Protein AF-A0A2N5V0Q3-F1 (afdb_monomer)

pLDDT: mean 70.22, std 13.81, range [40.62, 89.81]

Solvent-accessible surface area (backbone atoms only — not comparable to full-atom values): 6068 Å² total; per-residue (Å²): 138,85,80,81,76,78,80,79,85,67,83,74,78,67,88,83,70,74,77,76,72,61,47,80,44,78,44,76,48,95,93,45,92,60,72,47,82,42,84,40,56,79,90,63,49,71,68,63,50,50,52,54,47,48,55,51,50,50,74,72,42,90,54,79,88,66,72,67,67,85,66,88,85,73,78,86,76,63,82,72,65,69,72,77,74,121

Radius of gyration: 21.44 Å; Cα contacts (8 Å, |Δi|>4): 50; chains: 1; bounding box: 45×58×50 Å

Structure (mmCIF, N/CA/C/O backbone):
data_AF-A0A2N5V0Q3-F1
#
_entry.id   AF-A0A2N5V0Q3-F1
#
loop_
_atom_site.group_PDB
_atom_site.id
_atom_site.type_symbol
_atom_site.label_atom_id
_atom_site.label_alt_id
_atom_site.label_comp_id
_atom_site.label_asym_id
_atom_site.label_entity_id
_atom_site.label_seq_id
_atom_site.pdbx_PDB_ins_code
_atom_site.Cartn_x
_atom_site.Cartn_y
_atom_site.Cartn_z
_atom_site.occupancy
_atom_site.B_iso_or_equiv
_atom_site.auth_seq_id
_atom_site.auth_comp_id
_atom_site.auth_asym_id
_atom_site.auth_atom_id
_atom_site.pdbx_PDB_model_num
ATOM 1 N N . MET A 1 1 ? -13.931 -49.157 31.894 1.00 40.84 1 MET A N 1
ATOM 2 C CA . MET A 1 1 ? -12.851 -48.157 31.775 1.00 40.84 1 MET A CA 1
ATOM 3 C C . MET A 1 1 ? -13.201 -47.254 30.601 1.00 40.84 1 MET A C 1
ATOM 5 O O . MET A 1 1 ? -13.143 -47.727 29.476 1.00 40.84 1 MET A O 1
ATOM 9 N N . ALA A 1 2 ? -13.691 -46.037 30.848 1.00 50.16 2 ALA A N 1
ATOM 10 C CA . ALA A 1 2 ? -14.065 -45.092 29.793 1.00 50.16 2 ALA A CA 1
ATOM 11 C C . ALA A 1 2 ? -12.938 -44.066 29.641 1.00 50.16 2 ALA A C 1
ATOM 13 O O . ALA A 1 2 ? -12.662 -43.310 30.567 1.00 50.16 2 ALA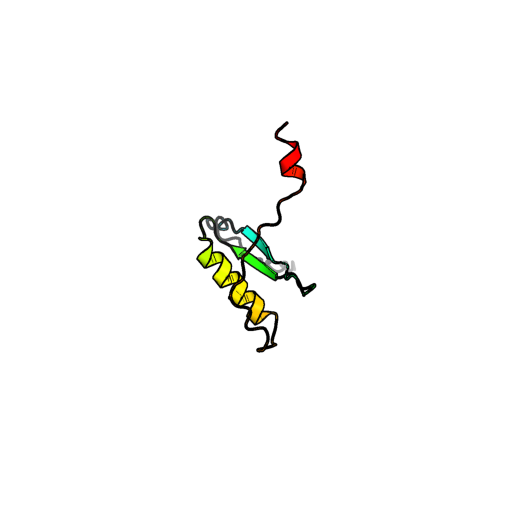 A O 1
ATOM 14 N N . THR A 1 3 ? -12.246 -44.103 28.507 1.00 57.16 3 THR A N 1
ATOM 15 C CA . THR A 1 3 ? -11.185 -43.153 28.168 1.00 57.16 3 THR A CA 1
ATOM 16 C C . THR A 1 3 ? -11.833 -41.821 27.804 1.00 57.16 3 THR A C 1
ATOM 18 O O . THR A 1 3 ? -12.577 -41.745 26.826 1.00 57.16 3 THR A O 1
ATOM 21 N N . GLU A 1 4 ? -11.588 -40.778 28.595 1.00 58.34 4 GLU A N 1
ATOM 22 C CA . GLU A 1 4 ? -12.038 -39.425 28.272 1.00 58.34 4 GLU A CA 1
ATOM 23 C C . GLU A 1 4 ? -11.314 -38.932 27.010 1.00 58.34 4 GLU A C 1
ATOM 25 O O . GLU A 1 4 ? -10.084 -38.914 26.932 1.00 58.34 4 GLU A O 1
ATOM 30 N N . LEU A 1 5 ? -12.093 -38.575 25.987 1.00 59.84 5 LEU A N 1
ATOM 31 C CA . LEU A 1 5 ? -11.597 -37.995 24.743 1.00 59.84 5 LEU A CA 1
ATOM 32 C C . LEU A 1 5 ? -10.962 -36.632 25.033 1.00 59.84 5 LEU A C 1
ATOM 34 O O . LEU A 1 5 ? -11.588 -35.757 25.632 1.00 59.84 5 LEU A O 1
ATOM 38 N N . ALA A 1 6 ? -9.716 -36.476 24.582 1.00 62.22 6 ALA A N 1
ATOM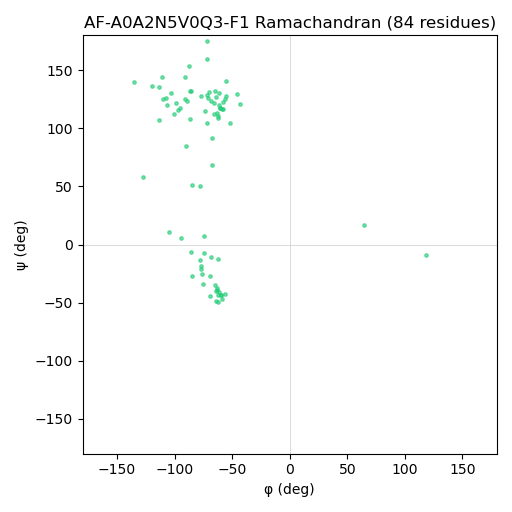 39 C CA . ALA A 1 6 ? -8.885 -35.294 24.755 1.00 62.22 6 ALA A CA 1
ATOM 40 C C . ALA A 1 6 ? -9.667 -33.996 24.506 1.00 62.22 6 ALA A C 1
ATOM 42 O O . ALA A 1 6 ? -10.199 -33.755 23.419 1.00 62.22 6 ALA A O 1
ATOM 43 N N . THR A 1 7 ? -9.717 -33.142 25.528 1.00 61.88 7 THR A N 1
ATOM 44 C CA . THR A 1 7 ? -10.347 -31.830 25.437 1.00 61.88 7 THR A CA 1
ATOM 45 C C . THR A 1 7 ? -9.628 -31.012 24.368 1.00 61.88 7 THR A C 1
ATOM 47 O O . THR A 1 7 ? -8.433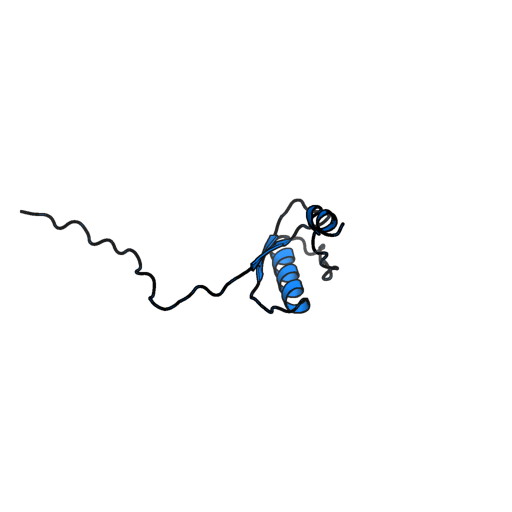 -30.736 24.473 1.00 61.88 7 THR A O 1
ATOM 50 N N . SER A 1 8 ? -10.352 -30.636 23.320 1.00 64.50 8 SER A N 1
ATOM 51 C CA . SER A 1 8 ? -9.821 -29.841 22.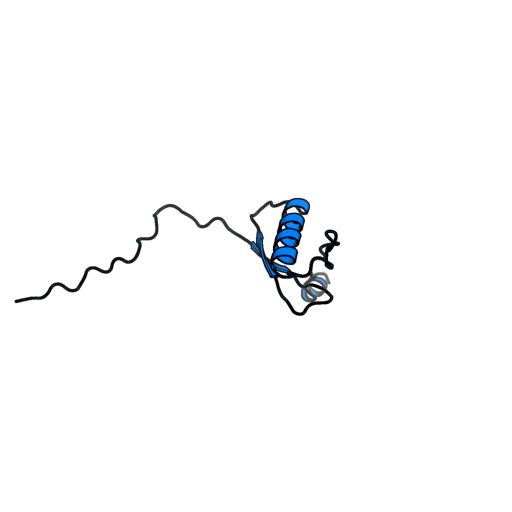221 1.00 64.50 8 SER A CA 1
ATOM 52 C C . SER A 1 8 ? -9.379 -28.461 22.724 1.00 64.50 8 SER A C 1
ATOM 54 O O . SER A 1 8 ? -10.206 -27.638 23.119 1.00 64.50 8 SER A O 1
ATOM 56 N N . HIS A 1 9 ? -8.073 -28.188 22.695 1.00 63.81 9 HIS A N 1
ATOM 57 C CA . HIS A 1 9 ? -7.493 -26.866 22.960 1.00 63.81 9 HIS A CA 1
ATOM 58 C C . HIS A 1 9 ? -7.647 -25.930 21.750 1.00 63.81 9 HIS A C 1
ATOM 60 O O . HIS A 1 9 ? -6.686 -25.310 21.296 1.00 63.81 9 HIS A O 1
ATOM 66 N N . LEU A 1 10 ? -8.858 -25.819 21.203 1.00 66.81 10 LEU A N 1
ATOM 67 C CA . LEU A 1 10 ? -9.160 -24.768 20.238 1.00 66.81 10 LEU A CA 1
ATOM 68 C C . LEU A 1 10 ? -9.130 -23.422 20.982 1.00 66.81 10 LEU A C 1
ATOM 70 O O . LEU A 1 10 ? -9.856 -23.263 21.972 1.00 66.81 10 LEU A O 1
ATOM 74 N N . PRO A 1 11 ? -8.303 -22.448 20.556 1.00 66.25 11 PRO A N 1
ATOM 75 C CA . PRO A 1 11 ? -8.279 -21.136 21.182 1.00 66.25 11 PRO A CA 1
ATOM 76 C C . PRO A 1 11 ? -9.676 -20.520 21.084 1.00 66.25 11 PRO A C 1
ATOM 78 O O . PRO A 1 11 ? -10.206 -20.288 19.997 1.00 66.25 11 PRO A O 1
ATOM 81 N N . LYS A 1 12 ? -10.297 -20.291 22.245 1.00 66.19 12 LYS A N 1
ATOM 82 C CA . LYS A 1 12 ? -11.615 -19.662 22.335 1.00 66.19 12 LYS A CA 1
ATOM 83 C C . LYS A 1 12 ? -11.511 -18.248 21.747 1.00 66.19 12 LYS A C 1
ATOM 85 O O . LYS A 1 12 ? -10.609 -17.510 22.151 1.00 66.19 12 LYS A O 1
ATOM 90 N N . PRO A 1 13 ? -12.409 -17.838 20.833 1.00 61.50 13 PRO A N 1
ATOM 91 C CA . PRO A 1 13 ? -12.439 -16.464 20.355 1.00 61.50 13 PRO A CA 1
ATOM 92 C C . PRO A 1 13 ? -12.601 -15.530 21.555 1.00 61.50 13 PRO A C 1
ATOM 94 O O . PRO A 1 13 ? -13.522 -15.697 22.359 1.00 61.50 13 PRO A O 1
ATOM 97 N N . VAL A 1 14 ? -11.694 -14.566 21.699 1.00 67.44 14 VAL A N 1
ATOM 98 C CA . VAL A 1 14 ? -11.765 -13.565 22.766 1.00 67.44 14 VAL A CA 1
ATOM 99 C C . VAL A 1 14 ? -13.058 -12.767 22.570 1.00 67.44 14 VAL A C 1
ATOM 101 O O . VAL A 1 14 ? -13.188 -12.004 21.611 1.00 67.44 14 VAL A O 1
ATOM 104 N N . LYS A 1 15 ? -14.043 -12.971 23.456 1.00 52.84 15 LYS A N 1
ATOM 105 C CA . LYS A 1 15 ? -15.293 -12.198 23.465 1.00 52.84 15 LYS A CA 1
ATOM 106 C C . LYS A 1 15 ? -14.944 -10.714 23.612 1.00 52.84 15 LYS A C 1
ATOM 108 O O . LYS A 1 15 ? -14.378 -10.319 24.624 1.00 52.84 15 LYS A O 1
ATOM 113 N N . GLY A 1 16 ? -15.281 -9.909 22.603 1.00 58.00 16 GLY A N 1
ATOM 114 C CA . GLY A 1 16 ? -15.165 -8.445 22.647 1.00 58.00 16 GLY A CA 1
ATOM 115 C C . GLY A 1 16 ? -14.217 -7.817 21.623 1.00 58.00 16 GLY A C 1
ATOM 116 O O . GLY A 1 16 ? -14.243 -6.603 21.449 1.00 58.00 16 GLY A O 1
ATOM 117 N N . ALA A 1 17 ? -13.423 -8.603 20.893 1.00 58.72 17 ALA A N 1
ATOM 118 C CA . ALA A 1 17 ? -12.606 -8.069 19.806 1.00 58.72 17 ALA A CA 1
ATOM 119 C C . ALA A 1 17 ? -13.386 -8.108 18.485 1.00 58.72 17 ALA A C 1
ATOM 121 O O . ALA A 1 17 ? -13.249 -9.041 17.698 1.00 58.72 17 ALA A O 1
ATOM 122 N N . SER A 1 18 ? -14.204 -7.089 18.213 1.00 63.59 18 SER A N 1
ATOM 123 C CA . SER A 1 18 ? -14.675 -6.853 16.845 1.00 63.59 18 SER A CA 1
ATOM 124 C C . SER A 1 18 ? -13.442 -6.587 15.967 1.00 63.59 18 SER A C 1
ATOM 126 O O . SER A 1 18 ? -12.713 -5.624 16.251 1.00 63.59 18 SER A O 1
ATOM 128 N N . PRO A 1 19 ? -13.143 -7.419 14.948 1.00 68.06 19 PRO A N 1
ATOM 129 C CA . PRO A 1 19 ? -11.978 -7.200 14.106 1.00 68.06 19 PRO A CA 1
ATOM 130 C C . PRO A 1 19 ? -12.104 -5.815 13.475 1.00 68.06 19 PRO A C 1
ATOM 132 O O . PRO A 1 19 ? -13.107 -5.502 12.835 1.00 68.06 19 PRO A O 1
ATOM 135 N N . LYS A 1 20 ? -11.103 -4.954 13.701 1.00 71.38 20 LYS A N 1
ATOM 136 C CA . LYS A 1 20 ? -11.092 -3.615 13.102 1.00 71.38 20 LYS A CA 1
ATOM 137 C C . LYS A 1 20 ? -11.217 -3.789 11.585 1.00 71.38 20 LYS A C 1
ATOM 139 O O . LYS A 1 20 ? -10.414 -4.542 11.029 1.00 71.38 20 LYS A O 1
ATOM 144 N N . PRO A 1 21 ? -12.171 -3.121 10.916 1.00 75.1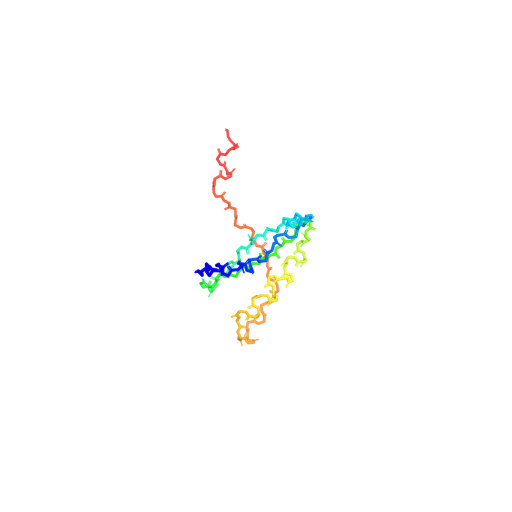2 21 PRO A N 1
ATOM 145 C CA . PRO A 1 21 ? -12.323 -3.257 9.477 1.00 75.12 21 PRO A CA 1
ATOM 146 C C . PRO A 1 21 ? -11.035 -2.777 8.803 1.00 75.12 21 PRO A C 1
ATOM 148 O O . PRO A 1 21 ? -10.589 -1.639 8.989 1.00 75.12 21 PRO A O 1
ATOM 151 N N . LEU A 1 22 ? -10.400 -3.688 8.069 1.00 83.31 22 LEU A N 1
ATOM 152 C CA . LEU A 1 22 ? -9.213 -3.424 7.269 1.00 83.31 22 LEU A CA 1
ATOM 153 C C . LEU A 1 22 ? -9.588 -3.581 5.801 1.00 83.31 22 LEU A C 1
ATOM 155 O O . LEU A 1 22 ? -10.220 -4.562 5.418 1.00 83.31 22 LEU A O 1
ATOM 159 N N . TYR A 1 23 ? -9.142 -2.640 4.982 1.00 86.19 23 TYR A N 1
ATOM 160 C CA . TYR A 1 23 ? -9.227 -2.746 3.535 1.00 86.19 23 TYR A CA 1
ATOM 161 C C . TYR A 1 23 ? -8.001 -3.496 3.028 1.00 86.19 23 TYR A C 1
ATOM 163 O O . TYR A 1 23 ? -6.871 -3.190 3.424 1.00 86.19 23 TYR A O 1
ATOM 171 N N . ARG A 1 24 ? -8.222 -4.479 2.157 1.00 88.44 24 ARG A N 1
ATOM 172 C CA . ARG A 1 24 ? -7.153 -5.150 1.421 1.00 88.44 24 ARG A CA 1
ATOM 173 C C . ARG A 1 24 ? -7.050 -4.501 0.047 1.00 88.44 24 ARG A C 1
ATOM 175 O O . ARG A 1 24 ? -8.002 -4.544 -0.723 1.00 88.44 24 ARG A O 1
ATOM 182 N N . ILE A 1 25 ? -5.915 -3.873 -0.222 1.00 88.19 25 ILE A N 1
ATOM 183 C CA . ILE A 1 25 ? -5.644 -3.132 -1.453 1.00 88.19 25 ILE A CA 1
ATOM 184 C C . ILE A 1 25 ? -4.603 -3.918 -2.240 1.00 88.19 25 ILE A C 1
ATOM 186 O O . ILE A 1 25 ? -3.538 -4.224 -1.702 1.00 88.19 25 ILE A O 1
ATOM 190 N N . LYS A 1 26 ? -4.923 -4.239 -3.495 1.00 89.38 26 LYS A N 1
ATOM 191 C CA . LYS A 1 26 ? -3.992 -4.852 -4.444 1.00 89.38 26 LYS A CA 1
ATOM 192 C C . LYS A 1 26 ? -3.289 -3.756 -5.227 1.00 89.38 26 LYS A C 1
ATOM 194 O O . LYS A 1 26 ? -3.951 -2.910 -5.824 1.00 89.38 26 LYS A O 1
ATOM 199 N N . VAL A 1 27 ? -1.965 -3.777 -5.218 1.00 85.19 27 VAL A N 1
ATOM 200 C CA . VAL A 1 27 ? -1.135 -2.854 -5.990 1.00 85.19 27 VAL A CA 1
ATOM 201 C C . VAL A 1 27 ? -0.520 -3.610 -7.149 1.00 85.19 27 VAL A C 1
ATOM 203 O O . VAL A 1 27 ? 0.123 -4.638 -6.949 1.00 85.19 27 VAL A O 1
ATOM 206 N N . TYR A 1 28 ? -0.733 -3.070 -8.341 1.00 84.50 28 TYR A N 1
ATOM 207 C CA . TYR A 1 28 ? -0.150 -3.544 -9.585 1.00 84.50 28 TYR A CA 1
ATOM 208 C C . TYR A 1 28 ? 0.981 -2.594 -9.956 1.00 84.50 28 TYR A C 1
ATOM 210 O O . TYR A 1 28 ? 0.787 -1.377 -9.936 1.00 84.50 28 TYR A O 1
ATOM 218 N N . GLN A 1 29 ? 2.149 -3.143 -10.260 1.00 78.56 29 GLN A N 1
ATOM 219 C CA . GLN A 1 29 ? 3.250 -2.372 -10.823 1.00 78.56 29 GLN A CA 1
ATOM 220 C C . GLN A 1 29 ? 3.155 -2.423 -12.348 1.00 78.56 29 GLN A C 1
ATOM 222 O O . GLN A 1 29 ? 2.741 -3.429 -12.909 1.00 78.56 29 GLN A O 1
ATOM 227 N N . GLU A 1 30 ? 3.512 -1.336 -13.023 1.00 74.94 30 GLU A N 1
ATOM 228 C CA . GLU A 1 30 ? 3.394 -1.241 -14.485 1.00 74.94 30 GLU A CA 1
ATOM 229 C C . GLU A 1 30 ? 4.297 -2.251 -15.210 1.00 74.94 30 GLU A C 1
ATOM 231 O O . GLU A 1 30 ? 3.866 -2.905 -16.153 1.00 74.94 30 GLU A O 1
ATOM 236 N N . ASN A 1 31 ? 5.520 -2.439 -14.708 1.00 76.19 31 ASN A N 1
ATOM 237 C CA . ASN A 1 31 ? 6.545 -3.281 -15.331 1.00 76.19 31 ASN A CA 1
ATOM 238 C C . ASN A 1 31 ? 6.751 -4.627 -14.618 1.00 76.19 31 ASN A C 1
ATOM 240 O O . ASN A 1 31 ? 7.735 -5.313 -14.883 1.00 76.19 31 ASN A O 1
ATOM 244 N N . SER A 1 32 ? 5.869 -5.001 -13.687 1.00 70.62 32 SER A N 1
ATOM 245 C CA . SER A 1 32 ? 5.950 -6.290 -12.995 1.00 70.62 32 SER A CA 1
ATOM 246 C C . SER A 1 32 ? 4.581 -6.957 -12.922 1.00 70.62 32 SER A C 1
ATOM 248 O O . SER A 1 32 ? 3.562 -6.314 -12.678 1.00 70.62 32 SER A O 1
ATOM 250 N N . MET A 1 33 ? 4.570 -8.277 -13.118 1.00 78.69 33 MET A N 1
ATOM 251 C CA . MET A 1 33 ? 3.383 -9.111 -12.923 1.00 78.69 33 MET A CA 1
ATOM 252 C C . MET A 1 33 ? 3.062 -9.337 -11.438 1.00 78.69 33 MET A C 1
ATOM 254 O O . MET A 1 33 ? 2.009 -9.894 -11.115 1.00 78.69 33 MET A O 1
ATOM 258 N N . ASP A 1 34 ? 3.943 -8.903 -10.537 1.00 79.81 34 ASP A N 1
ATOM 259 C CA . ASP A 1 34 ? 3.762 -9.064 -9.105 1.00 79.81 34 ASP A CA 1
ATOM 260 C C . ASP A 1 34 ? 2.632 -8.179 -8.587 1.00 79.81 34 ASP A C 1
ATOM 262 O O . ASP A 1 34 ? 2.567 -6.967 -8.819 1.00 79.81 34 ASP A O 1
ATOM 266 N N . VAL A 1 35 ? 1.746 -8.803 -7.814 1.00 82.44 35 VAL A N 1
ATOM 267 C CA . VAL A 1 35 ? 0.652 -8.118 -7.133 1.00 82.44 35 VAL A CA 1
ATOM 268 C C . VAL A 1 35 ? 0.972 -8.034 -5.653 1.00 82.44 35 VAL A C 1
ATOM 270 O O . VAL A 1 35 ? 1.096 -9.047 -4.965 1.00 82.44 35 VAL A O 1
ATOM 273 N N . ILE A 1 36 ? 1.054 -6.810 -5.140 1.00 85.31 36 ILE A N 1
ATOM 274 C CA . ILE A 1 36 ? 1.363 -6.567 -3.734 1.00 85.31 36 ILE A CA 1
ATOM 275 C C . ILE A 1 36 ? 0.073 -6.311 -2.965 1.00 85.31 36 ILE A C 1
ATOM 277 O O . ILE A 1 36 ? -0.668 -5.367 -3.241 1.00 85.31 36 ILE A O 1
ATOM 281 N N . ASP A 1 37 ? -0.171 -7.134 -1.948 1.00 88.44 37 ASP A N 1
ATOM 282 C CA . ASP A 1 37 ? -1.300 -6.978 -1.037 1.00 88.44 37 ASP A CA 1
ATOM 283 C C . ASP A 1 37 ? -0.952 -6.094 0.167 1.00 88.44 37 ASP A C 1
ATOM 285 O O . ASP A 1 37 ? -0.060 -6.399 0.971 1.00 88.44 37 ASP A O 1
ATOM 289 N N . ILE A 1 38 ? -1.734 -5.032 0.361 1.00 89.38 38 ILE A N 1
ATOM 290 C CA . ILE A 1 38 ? -1.567 -4.076 1.457 1.00 89.38 38 ILE A CA 1
ATOM 291 C C . ILE A 1 38 ? -2.820 -4.048 2.324 1.00 89.38 38 ILE A C 1
ATOM 293 O O . ILE A 1 38 ? -3.946 -4.000 1.836 1.00 89.38 38 ILE A O 1
ATOM 297 N N . LYS A 1 39 ? -2.618 -4.035 3.645 1.00 89.81 39 LYS A N 1
ATOM 298 C CA . LYS A 1 39 ? -3.688 -3.821 4.627 1.00 89.81 39 LYS A CA 1
ATOM 299 C C . LYS A 1 39 ? -3.746 -2.344 5.018 1.00 89.81 39 LYS A C 1
ATOM 301 O O . LYS A 1 39 ? -2.797 -1.821 5.619 1.00 89.81 39 LYS A O 1
ATOM 306 N N . ALA A 1 40 ? -4.865 -1.686 4.738 1.00 88.00 40 ALA A N 1
ATOM 307 C CA . ALA A 1 40 ? -5.136 -0.301 5.109 1.00 88.00 40 ALA A CA 1
ATOM 308 C C . ALA A 1 40 ? -6.231 -0.218 6.176 1.00 88.00 40 ALA A C 1
ATOM 310 O O . ALA A 1 40 ? -7.169 -1.010 6.200 1.00 88.00 40 ALA A O 1
ATOM 311 N N . LYS A 1 41 ? -6.092 0.746 7.087 1.00 88.75 41 LYS A N 1
ATOM 312 C CA . LYS A 1 41 ? -7.130 1.056 8.076 1.00 88.75 41 LYS A CA 1
ATOM 313 C C . LYS A 1 41 ? -8.104 2.064 7.473 1.00 88.75 41 LYS A C 1
ATOM 315 O O . LYS A 1 41 ? -7.714 2.866 6.626 1.00 88.75 41 LYS A O 1
ATOM 320 N N . HIS A 1 42 ? -9.344 2.054 7.949 1.00 81.56 42 HIS A N 1
ATOM 321 C CA . HIS A 1 42 ? -10.288 3.129 7.660 1.00 81.56 42 HIS A CA 1
ATOM 322 C C . HIS A 1 42 ? -9.702 4.495 8.084 1.00 81.56 42 HIS A C 1
ATOM 324 O O . HIS A 1 42 ? -9.032 4.574 9.115 1.00 81.56 42 HIS A O 1
ATOM 330 N N . ARG A 1 43 ? -9.927 5.544 7.274 1.00 83.81 43 ARG A N 1
ATOM 331 C CA . ARG A 1 43 ? -9.371 6.915 7.415 1.00 83.81 43 ARG A CA 1
ATOM 332 C C . ARG A 1 43 ? -7.849 7.070 7.276 1.00 83.81 43 ARG A C 1
ATOM 334 O O . ARG A 1 43 ? -7.300 8.093 7.674 1.00 83.81 43 ARG A O 1
ATOM 341 N N . MET A 1 44 ? -7.153 6.089 6.709 1.00 86.12 44 MET A N 1
ATOM 342 C CA . MET A 1 44 ? -5.741 6.256 6.354 1.00 86.12 44 MET A CA 1
ATOM 343 C C . MET A 1 44 ? -5.588 7.326 5.262 1.00 86.12 44 MET A C 1
ATOM 345 O O . MET A 1 44 ? -6.311 7.296 4.267 1.00 86.12 44 MET A O 1
ATOM 349 N N . SER A 1 45 ? -4.660 8.270 5.444 1.00 88.44 45 SER A N 1
ATOM 350 C CA . SER A 1 45 ? -4.418 9.318 4.447 1.00 88.44 45 SER A CA 1
ATOM 351 C C . SER A 1 45 ? -3.717 8.754 3.210 1.00 88.44 45 SER A C 1
ATOM 353 O O . SER A 1 45 ? -3.055 7.714 3.264 1.00 88.44 45 SER A O 1
ATOM 355 N N . ARG A 1 46 ? -3.807 9.471 2.084 1.00 84.31 46 ARG A N 1
ATOM 356 C CA . ARG A 1 46 ? -3.118 9.080 0.845 1.00 84.31 46 ARG A CA 1
ATOM 357 C C . ARG A 1 46 ? -1.608 8.921 1.052 1.00 84.31 46 ARG A C 1
ATOM 359 O O . ARG A 1 46 ? -1.040 7.948 0.573 1.00 84.31 46 ARG A O 1
ATOM 366 N N . ALA A 1 47 ? -0.974 9.834 1.791 1.00 86.81 47 ALA A N 1
ATOM 367 C CA . ALA A 1 47 ? 0.456 9.761 2.097 1.00 86.81 47 ALA A CA 1
ATOM 368 C C . ALA A 1 47 ? 0.808 8.507 2.915 1.00 86.81 47 ALA A C 1
ATOM 370 O O . ALA A 1 47 ? 1.750 7.800 2.576 1.00 86.81 47 ALA A O 1
ATOM 371 N N . GLN A 1 48 ? 0.004 8.177 3.932 1.00 88.62 48 GLN A N 1
ATOM 372 C CA . GLN A 1 48 ? 0.194 6.962 4.735 1.00 88.62 48 GLN A CA 1
ATOM 373 C C . GLN A 1 48 ? 0.002 5.681 3.916 1.00 88.62 48 GLN A C 1
ATOM 375 O O . GLN A 1 48 ? 0.662 4.673 4.164 1.00 88.62 48 GLN A O 1
ATOM 380 N N . LEU A 1 49 ? -0.923 5.699 2.954 1.00 88.00 49 LEU A N 1
ATOM 381 C CA . LEU A 1 49 ? -1.127 4.570 2.058 1.00 88.00 49 LEU A CA 1
ATOM 382 C C . LEU A 1 49 ? 0.060 4.401 1.101 1.00 88.00 49 LEU A C 1
ATOM 384 O O . LEU A 1 49 ? 0.539 3.284 0.939 1.00 88.00 49 LEU A O 1
ATOM 388 N N . LEU A 1 50 ? 0.555 5.496 0.516 1.00 85.81 50 LEU A N 1
ATOM 389 C CA . LEU A 1 50 ? 1.729 5.493 -0.361 1.00 85.81 50 LEU A CA 1
ATOM 390 C C . LEU A 1 50 ? 2.983 4.988 0.348 1.00 85.81 50 LEU A C 1
ATOM 392 O O . LEU A 1 50 ? 3.703 4.173 -0.216 1.00 85.81 50 LEU A O 1
ATOM 396 N N . ASP A 1 51 ? 3.209 5.421 1.585 1.00 87.19 51 ASP A N 1
ATOM 397 C CA . ASP A 1 51 ? 4.346 4.974 2.390 1.00 87.19 51 ASP A CA 1
ATOM 398 C C . ASP A 1 51 ? 4.319 3.449 2.596 1.00 87.19 51 ASP A C 1
ATOM 400 O O . ASP A 1 51 ? 5.296 2.742 2.351 1.00 87.19 51 ASP A O 1
ATOM 404 N N . LYS A 1 52 ? 3.139 2.892 2.899 1.00 87.81 52 LYS A N 1
ATOM 405 C CA . LYS A 1 52 ? 2.958 1.436 2.982 1.00 87.81 52 LYS A CA 1
ATOM 406 C C . LYS A 1 52 ? 3.203 0.714 1.664 1.00 87.81 52 LYS A C 1
ATOM 408 O O . LYS A 1 52 ? 3.736 -0.395 1.682 1.00 87.81 52 LYS A O 1
ATOM 413 N N . VAL A 1 53 ? 2.769 1.297 0.548 1.00 85.12 53 VAL A N 1
ATOM 414 C CA . VAL A 1 53 ? 3.016 0.744 -0.789 1.00 85.12 53 VAL A CA 1
ATOM 415 C C . VAL A 1 53 ? 4.512 0.701 -1.045 1.00 85.12 53 VAL A C 1
ATOM 417 O O . VAL A 1 53 ? 5.030 -0.355 -1.382 1.00 85.12 53 VAL A O 1
ATOM 420 N N . PHE A 1 54 ? 5.207 1.805 -0.794 1.00 83.31 54 PHE A N 1
ATOM 421 C CA . PHE A 1 54 ? 6.643 1.932 -0.996 1.00 83.31 54 PHE A CA 1
ATOM 422 C C . PHE A 1 54 ? 7.445 0.916 -0.173 1.00 83.31 54 PHE A C 1
ATOM 424 O O . PHE A 1 54 ? 8.298 0.218 -0.718 1.00 83.31 54 PHE A O 1
ATOM 431 N N . VAL A 1 55 ? 7.127 0.757 1.116 1.00 85.00 55 VAL A N 1
ATOM 432 C CA . VAL A 1 55 ? 7.774 -0.249 1.977 1.00 85.00 55 VAL A CA 1
ATOM 433 C C . VAL A 1 55 ? 7.536 -1.667 1.454 1.00 85.00 55 VAL A C 1
ATOM 435 O O . VAL A 1 55 ? 8.446 -2.492 1.460 1.00 85.00 55 VAL A O 1
ATOM 438 N N . ARG A 1 56 ? 6.320 -1.978 0.991 1.00 82.75 56 ARG A N 1
ATOM 439 C CA . ARG A 1 56 ? 5.995 -3.321 0.490 1.00 82.75 56 ARG A CA 1
ATOM 440 C C . ARG A 1 56 ? 6.571 -3.612 -0.891 1.00 82.75 56 ARG A C 1
ATOM 442 O O . ARG A 1 56 ? 6.938 -4.754 -1.127 1.00 82.75 56 ARG A O 1
ATOM 449 N N . VAL A 1 57 ? 6.668 -2.610 -1.760 1.00 78.44 57 VAL A N 1
ATOM 450 C CA . VAL A 1 57 ? 7.327 -2.714 -3.069 1.00 78.44 57 VAL A CA 1
ATOM 451 C C . VAL A 1 57 ? 8.816 -2.988 -2.890 1.00 78.44 57 VAL A C 1
ATOM 453 O O . VAL A 1 57 ? 9.309 -3.958 -3.451 1.00 78.44 57 VAL A O 1
ATOM 456 N N . GLN A 1 58 ? 9.502 -2.230 -2.030 1.00 76.38 58 GLN A N 1
ATOM 457 C CA . GLN A 1 58 ? 10.914 -2.490 -1.719 1.00 76.38 58 GLN A CA 1
ATOM 458 C C . GLN A 1 58 ? 11.136 -3.845 -1.041 1.00 76.38 58 GLN A C 1
ATOM 460 O O . GLN A 1 58 ? 12.118 -4.517 -1.314 1.00 76.38 58 GLN A O 1
ATOM 465 N N . ALA A 1 59 ? 10.230 -4.278 -0.161 1.00 76.06 59 ALA A N 1
ATOM 466 C CA . ALA A 1 59 ? 10.350 -5.596 0.461 1.00 76.06 59 ALA A CA 1
ATOM 467 C C . ALA A 1 59 ? 10.111 -6.753 -0.527 1.00 76.06 59 ALA A C 1
ATOM 469 O O . ALA A 1 59 ? 10.607 -7.853 -0.299 1.00 76.06 59 ALA A O 1
ATOM 470 N N . ALA A 1 60 ? 9.323 -6.528 -1.584 1.00 72.69 60 ALA A N 1
ATOM 471 C CA . ALA A 1 60 ? 9.019 -7.532 -2.602 1.00 72.69 60 ALA A CA 1
ATOM 472 C C . ALA A 1 60 ? 10.083 -7.602 -3.710 1.00 72.69 60 ALA A C 1
ATOM 474 O O . ALA A 1 60 ? 10.264 -8.664 -4.296 1.00 72.69 60 ALA A O 1
ATOM 475 N N . ALA A 1 61 ? 10.795 -6.504 -3.979 1.00 6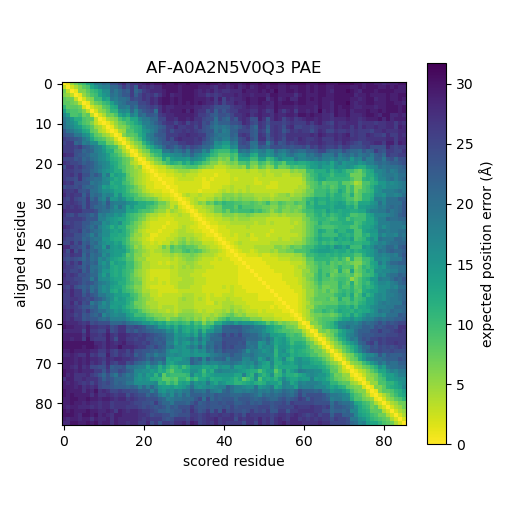3.62 61 ALA A N 1
ATOM 476 C CA . ALA A 1 61 ? 11.853 -6.440 -4.979 1.00 63.62 61 ALA A CA 1
ATOM 477 C C . ALA A 1 61 ? 13.218 -6.205 -4.299 1.00 63.62 61 ALA A C 1
ATOM 479 O O . ALA A 1 61 ? 13.487 -5.090 -3.860 1.00 63.62 61 ALA A O 1
ATOM 480 N N . PRO A 1 62 ? 14.112 -7.210 -4.228 1.00 56.62 62 PRO A N 1
ATOM 481 C CA . PRO A 1 62 ? 15.445 -7.062 -3.637 1.00 56.62 62 PRO A CA 1
ATOM 482 C C . PRO A 1 62 ? 16.426 -6.285 -4.531 1.00 56.62 62 PRO A C 1
ATOM 484 O O . PRO A 1 62 ? 17.613 -6.244 -4.222 1.00 56.62 62 PRO A O 1
ATOM 487 N N . ASP A 1 63 ? 15.961 -5.701 -5.639 1.00 56.31 63 ASP A N 1
ATOM 488 C CA . ASP A 1 63 ? 16.800 -4.951 -6.567 1.00 56.31 63 ASP A CA 1
ATOM 489 C C . ASP A 1 63 ? 16.918 -3.476 -6.122 1.00 56.31 63 ASP A C 1
ATOM 491 O O . ASP A 1 63 ? 15.955 -2.711 -6.246 1.00 56.31 63 ASP A O 1
ATOM 495 N N . PRO A 1 64 ? 18.085 -3.038 -5.608 1.00 54.47 64 PRO A N 1
ATOM 496 C CA . PRO A 1 64 ? 18.295 -1.672 -5.131 1.00 54.47 64 PRO A CA 1
ATOM 497 C C . PRO A 1 64 ? 18.294 -0.627 -6.258 1.00 54.47 64 PRO A C 1
ATOM 499 O O . PRO A 1 64 ? 18.255 0.571 -5.972 1.00 54.47 64 PRO A O 1
ATOM 502 N N . SER A 1 65 ? 18.323 -1.046 -7.531 1.00 52.03 65 SER A N 1
ATOM 503 C CA . SER A 1 65 ? 18.202 -0.143 -8.684 1.00 52.03 65 SER A CA 1
ATOM 504 C C . SER A 1 65 ? 16.757 0.314 -8.935 1.00 52.03 65 SER A C 1
ATOM 506 O O . SER A 1 65 ? 16.533 1.380 -9.513 1.00 52.03 65 SER A O 1
ATOM 508 N N . LEU A 1 66 ? 15.771 -0.403 -8.382 1.00 52.84 66 LEU A N 1
ATOM 509 C CA . LEU A 1 66 ? 14.373 0.014 -8.289 1.00 52.84 66 LEU A CA 1
ATOM 510 C C . LEU A 1 66 ? 14.146 0.884 -7.049 1.00 52.84 66 LEU A C 1
ATOM 512 O O . LEU A 1 66 ? 13.204 0.665 -6.283 1.00 52.84 66 LEU A O 1
ATOM 516 N N . TYR A 1 67 ? 14.972 1.920 -6.866 1.00 49.28 67 TYR A N 1
ATOM 517 C CA . TYR A 1 67 ? 14.647 3.040 -5.980 1.00 49.28 67 TYR A CA 1
ATOM 518 C C . TYR A 1 67 ? 13.469 3.814 -6.599 1.00 49.28 67 TYR A C 1
ATOM 520 O O . TYR A 1 67 ? 13.595 4.921 -7.126 1.00 49.28 67 TYR A O 1
ATOM 528 N N . LEU A 1 68 ? 12.305 3.165 -6.607 1.00 55.72 68 LEU A N 1
ATOM 529 C CA . LEU A 1 68 ? 11.046 3.642 -7.140 1.00 55.72 68 LEU A CA 1
ATOM 530 C C . LEU A 1 68 ? 10.614 4.790 -6.244 1.00 55.72 68 LEU A C 1
ATOM 532 O O . LEU A 1 68 ? 9.961 4.585 -5.222 1.00 55.72 68 LEU A O 1
ATOM 536 N N . LYS A 1 69 ? 11.000 6.018 -6.611 1.00 53.84 69 LYS A N 1
ATOM 537 C CA . LYS A 1 69 ? 10.421 7.220 -6.007 1.00 53.84 69 LYS A CA 1
ATOM 538 C C . LYS A 1 69 ? 8.905 7.020 -5.972 1.00 53.84 69 LYS A C 1
ATOM 540 O O . LYS A 1 69 ? 8.364 6.640 -7.011 1.00 53.84 69 LYS A O 1
ATOM 545 N N . PRO A 1 70 ? 8.231 7.228 -4.824 1.00 54.75 70 PRO A N 1
ATOM 546 C CA . PRO A 1 70 ? 6.813 6.927 -4.686 1.00 54.75 70 PRO A CA 1
ATOM 547 C C . PRO A 1 70 ? 6.032 7.599 -5.816 1.00 54.75 70 PRO A C 1
ATOM 549 O O . PRO A 1 70 ? 5.870 8.819 -5.854 1.00 54.75 70 PRO A O 1
ATOM 552 N N . GLY A 1 71 ? 5.629 6.780 -6.787 1.00 61.28 71 GLY A N 1
ATOM 553 C CA . GLY A 1 71 ? 4.939 7.225 -7.982 1.00 61.28 71 GLY A CA 1
ATOM 554 C C . GLY A 1 71 ? 3.513 7.655 -7.662 1.00 61.28 71 GLY A C 1
ATOM 555 O O . GLY A 1 71 ? 3.007 7.518 -6.543 1.00 61.28 71 GLY A O 1
ATOM 556 N N . LYS A 1 72 ? 2.821 8.178 -8.672 1.00 64.44 72 LYS A N 1
ATOM 557 C CA . LYS A 1 72 ? 1.393 8.468 -8.558 1.00 64.44 72 LYS A CA 1
ATOM 558 C C . LYS A 1 72 ? 0.641 7.141 -8.400 1.00 64.44 72 LYS A C 1
ATOM 560 O O . LYS A 1 72 ? 0.575 6.359 -9.337 1.00 64.44 72 LYS A O 1
ATOM 565 N N . LEU A 1 73 ? 0.053 6.896 -7.228 1.00 61.72 73 LEU A N 1
ATOM 566 C CA . LEU A 1 73 ? -0.920 5.814 -7.066 1.00 61.72 73 LEU A CA 1
ATOM 567 C C . LEU A 1 73 ? -2.210 6.228 -7.774 1.00 61.72 73 LEU A C 1
ATOM 569 O O . LEU A 1 73 ? -2.930 7.103 -7.280 1.00 61.72 73 LEU A O 1
ATOM 573 N N . LEU A 1 74 ? -2.439 5.641 -8.943 1.00 67.06 74 LEU A N 1
ATOM 574 C CA . LEU A 1 74 ? -3.695 5.728 -9.672 1.00 67.06 74 LEU A CA 1
ATOM 575 C C . LEU A 1 74 ? -4.622 4.632 -9.147 1.00 67.06 74 LEU A C 1
ATOM 577 O O . LEU A 1 74 ? -4.215 3.483 -8.972 1.00 67.06 74 LEU A O 1
ATOM 581 N N . VAL A 1 75 ? -5.861 5.000 -8.844 1.00 69.38 75 VAL A N 1
ATOM 582 C CA . VAL A 1 75 ? -6.900 4.024 -8.520 1.00 69.38 75 VAL A CA 1
ATOM 583 C C . VAL A 1 75 ? -7.341 3.419 -9.846 1.00 69.38 75 VAL A C 1
ATOM 585 O O . VAL A 1 75 ? -7.654 4.168 -10.766 1.00 69.38 75 VAL A O 1
ATOM 588 N N . LYS A 1 76 ? -7.347 2.086 -9.968 1.00 67.31 76 LYS A N 1
ATOM 589 C CA . LYS A 1 76 ? -8.036 1.450 -11.096 1.00 67.31 76 LYS A CA 1
ATOM 590 C C . LYS A 1 76 ? -9.515 1.805 -10.972 1.00 67.31 76 LYS A C 1
ATOM 592 O O . LYS A 1 76 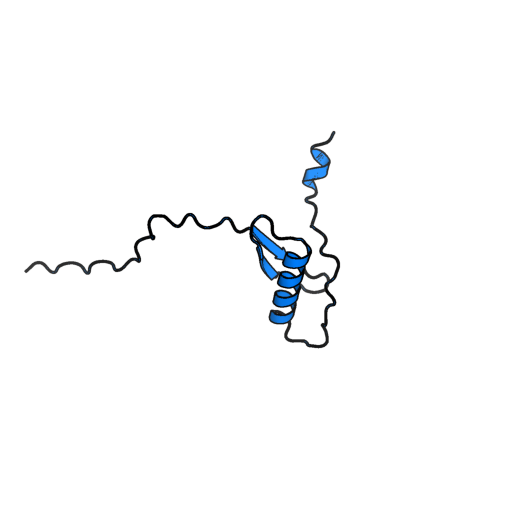? -10.160 1.369 -10.022 1.00 67.31 76 LYS A O 1
ATOM 597 N N . GLU A 1 77 ? -10.009 2.638 -11.876 1.00 63.91 77 GLU A N 1
ATOM 598 C CA . GLU A 1 77 ? -11.439 2.879 -12.004 1.00 63.91 77 GLU A CA 1
ATOM 599 C C . GLU A 1 77 ? -12.082 1.634 -12.618 1.00 63.91 77 GLU A C 1
ATOM 601 O O . GLU A 1 77 ? -11.598 1.091 -13.612 1.00 63.91 77 GLU A O 1
ATOM 606 N N . ASP A 1 78 ? -13.136 1.137 -11.971 1.00 57.34 78 ASP A N 1
ATOM 607 C CA . ASP A 1 78 ? -13.945 0.055 -12.516 1.00 57.34 78 ASP A CA 1
ATOM 608 C C . ASP A 1 78 ? -14.752 0.599 -13.711 1.00 57.34 78 ASP A C 1
ATOM 610 O O . ASP A 1 78 ? -15.500 1.566 -13.531 1.00 57.34 78 ASP A O 1
ATOM 614 N N . PRO A 1 79 ? -14.685 -0.021 -14.905 1.00 57.28 79 PRO A N 1
ATOM 615 C CA . PRO A 1 79 ? -15.408 0.445 -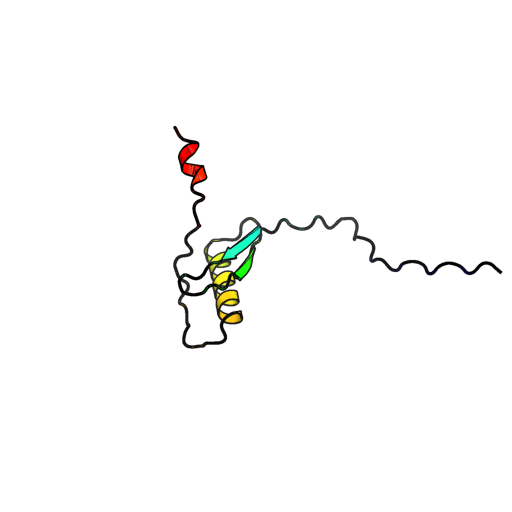16.097 1.00 57.28 79 PRO A CA 1
ATOM 616 C C . PRO A 1 79 ? -16.939 0.432 -15.929 1.00 57.28 79 PRO A C 1
ATOM 618 O O . PRO A 1 79 ? -17.667 1.027 -16.716 1.00 57.28 79 PRO A O 1
ATOM 621 N N . THR A 1 80 ? -17.456 -0.212 -14.882 1.00 57.47 80 THR A N 1
ATOM 622 C CA . THR A 1 80 ? -18.889 -0.264 -14.568 1.00 57.47 80 THR A CA 1
ATOM 623 C C . THR A 1 80 ? -19.414 1.017 -13.911 1.00 57.47 80 THR A C 1
ATOM 625 O O . THR A 1 80 ? -20.625 1.192 -13.804 1.00 57.47 80 THR A O 1
ATOM 628 N N . ARG A 1 81 ? -18.542 1.924 -13.444 1.00 52.34 81 ARG A N 1
ATOM 629 C CA . ARG A 1 81 ? -18.977 3.172 -12.791 1.00 52.34 81 ARG A CA 1
ATOM 630 C C . ARG A 1 81 ? -19.482 4.238 -13.761 1.00 52.34 81 ARG A C 1
ATOM 632 O O . ARG A 1 81 ? -20.298 5.055 -13.347 1.00 52.34 81 ARG A O 1
ATOM 639 N N . GLU A 1 82 ? -19.053 4.215 -15.020 1.00 53.31 82 GLU A N 1
ATOM 640 C CA . GLU A 1 82 ? -19.499 5.196 -16.020 1.00 53.31 82 GLU A CA 1
ATOM 641 C C . GLU A 1 82 ? -20.911 4.910 -16.553 1.00 53.31 82 GLU A C 1
ATOM 643 O O . GLU A 1 82 ? -21.590 5.824 -17.004 1.00 53.31 82 GLU A O 1
ATOM 648 N N . GLN A 1 83 ? -21.408 3.673 -16.444 1.00 51.53 83 GLN A N 1
ATOM 649 C CA . GLN A 1 83 ? -22.732 3.308 -16.970 1.00 51.53 83 GLN A CA 1
ATOM 650 C C . GLN A 1 83 ? -23.902 3.583 -16.014 1.00 51.53 83 GLN A C 1
ATOM 652 O O . GLN A 1 83 ? -25.050 3.426 -16.413 1.00 51.53 83 GLN A O 1
ATOM 657 N N . LEU A 1 84 ? -23.652 3.988 -14.762 1.00 52.19 84 LEU A N 1
ATOM 658 C CA . LEU A 1 84 ? -24.726 4.265 -13.793 1.00 52.19 84 LEU A CA 1
ATOM 659 C C . LEU A 1 84 ? -25.138 5.749 -13.737 1.00 52.19 84 LEU A C 1
ATOM 661 O O . LEU A 1 84 ? -25.919 6.135 -12.869 1.00 52.19 84 LEU A O 1
ATOM 665 N N . VAL 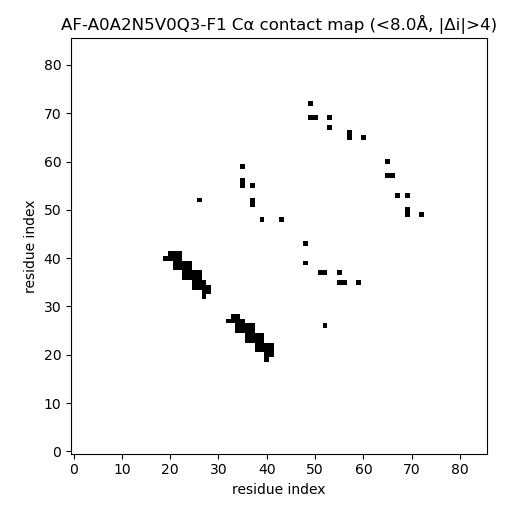A 1 85 ? -24.583 6.581 -14.624 1.00 52.97 85 VAL A N 1
ATOM 666 C CA . VAL A 1 85 ? -24.875 8.018 -14.729 1.00 52.97 85 VAL A CA 1
ATOM 667 C C . VAL A 1 85 ? -25.258 8.354 -16.175 1.00 52.97 85 VAL A C 1
ATOM 669 O O . VAL A 1 85 ? -24.604 9.161 -16.829 1.00 52.97 85 VAL A O 1
ATOM 672 N N . GLN A 1 86 ? -26.299 7.702 -16.692 1.00 40.62 86 GLN A N 1
ATOM 673 C CA . GLN A 1 86 ? -27.075 8.178 -17.842 1.00 40.62 86 GLN A CA 1
ATOM 674 C C . GLN A 1 86 ? -28.560 7.951 -17.584 1.00 40.62 86 GLN A C 1
ATOM 676 O O . GLN A 1 86 ? -28.902 6.872 -17.049 1.00 40.62 86 GLN A O 1
#

Sequence (86 aa):
MATELATSHLPKPVKGASPKPLYRIKVYQENSMDVIDIKAKHRMSRAQLLDKVFVRVQAAAPDPSLYLKPGKLLVKEDPTREQLVQ

Foldseek 3Di:
DDDDDDDDPDPDPDPPCPPQDWDWDWDDDPPDPDTFTDTHHPPQDPVNVLVRVQVRVCVVDVDPVPPPPSDDDDDPDDPVVVVVPD

Nearest PDB structures (foldseek):
  4uc8-assembly2_A  TM=3.395E-01  e=6.809E+00  Human respiratory syncytial virus A2
  1flc-assembly1_D  TM=1.961E-01  e=4.533E+00  Influenza C virus (C/Johannesburg/1/66)

Secondary structure (DSSP, 8-state):
---------PPPP-TT-PPPPEEEEEEEETTEEEEEEEEEETT--HHHHHHHHHHHHHHH---TT-------------GGGGGG--

Organism: NCBI:txid200324

Mean predicted aligned error: 15.49 Å